Protein AF-A0A350BS38-F1 (afdb_monomer_lite)

Secondary structure (DSSP, 8-state):
--HHHHHHHHHHHHHHHHHHHHHTT---------SS--HHHHT-PPPPPPP--GGG------------TTSGGGGGGG-TTS-HHHHHHHHHHTTSS-EESSTT--SEE-HHHHHHHH-------EE-TT-TT-TT-EE-

Structure (mmCIF, N/CA/C/O backbone):
data_AF-A0A350BS38-F1
#
_entry.id   AF-A0A350BS38-F1
#
loop_
_atom_site.group_PDB
_atom_site.id
_atom_site.type_symbol
_atom_site.label_atom_id
_atom_site.label_alt_id
_atom_site.label_comp_id
_atom_site.label_asym_id
_atom_site.label_entity_id
_atom_site.label_seq_id
_atom_site.pdbx_PDB_ins_code
_atom_site.Cartn_x
_atom_site.Cartn_y
_atom_site.Cartn_z
_atom_site.occupancy
_atom_site.B_iso_or_equiv
_atom_site.auth_seq_id
_atom_site.auth_comp_id
_atom_site.auth_asym_id
_atom_site.auth_atom_id
_atom_site.pdbx_PDB_model_num
ATOM 1 N N . MET A 1 1 ? -20.880 -75.310 -22.963 1.00 55.31 1 MET A N 1
ATOM 2 C CA . MET A 1 1 ? -22.076 -75.050 -22.120 1.00 55.31 1 MET A CA 1
ATOM 3 C C . MET A 1 1 ? -21.833 -74.138 -20.891 1.00 55.31 1 MET A C 1
ATOM 5 O O . MET A 1 1 ? -22.810 -73.692 -20.305 1.00 55.31 1 MET A O 1
ATOM 9 N N . LYS A 1 2 ? -20.580 -73.810 -20.500 1.00 54.84 2 LYS A N 1
ATOM 10 C CA . LYS A 1 2 ? -20.254 -72.956 -19.323 1.00 54.84 2 LYS A CA 1
ATOM 11 C C . LYS A 1 2 ? -20.618 -71.461 -19.477 1.00 54.84 2 LYS A C 1
ATOM 13 O O . LYS A 1 2 ? -21.205 -70.889 -18.571 1.00 54.84 2 LYS A O 1
ATOM 18 N N . ARG A 1 3 ? -20.405 -70.881 -20.667 1.00 59.19 3 ARG A N 1
ATOM 19 C CA . ARG A 1 3 ? -20.585 -69.441 -20.977 1.00 59.19 3 ARG A CA 1
ATOM 20 C C . ARG A 1 3 ? -21.961 -68.863 -20.603 1.00 59.19 3 ARG A C 1
ATOM 22 O O . ARG A 1 3 ? -22.044 -67.792 -20.017 1.00 59.19 3 ARG A O 1
ATOM 29 N N . ASN A 1 4 ? -23.042 -69.599 -20.874 1.00 60.47 4 ASN A N 1
ATOM 30 C CA . ASN A 1 4 ? -24.404 -69.141 -20.567 1.00 60.47 4 ASN A CA 1
ATOM 31 C C . ASN A 1 4 ? -24.745 -69.251 -19.077 1.00 60.47 4 ASN A C 1
ATOM 33 O O . ASN A 1 4 ? -25.649 -68.566 -18.612 1.00 60.47 4 ASN A O 1
ATOM 37 N N . ARG A 1 5 ? -24.056 -70.116 -18.324 1.00 63.75 5 ARG A N 1
ATOM 38 C CA . ARG A 1 5 ? -24.259 -70.245 -16.877 1.00 63.75 5 ARG A CA 1
ATOM 39 C C . ARG A 1 5 ? -23.620 -69.066 -16.146 1.00 63.75 5 ARG A C 1
ATOM 41 O O . ARG A 1 5 ? -24.226 -68.544 -15.219 1.00 63.75 5 ARG A O 1
ATOM 48 N N . ASP A 1 6 ? -22.456 -68.620 -16.609 1.00 66.56 6 ASP A N 1
ATOM 49 C CA . ASP A 1 6 ? -21.736 -67.489 -16.021 1.00 66.56 6 ASP A CA 1
ATOM 50 C C . ASP A 1 6 ? -22.423 -66.151 -16.348 1.00 66.56 6 ASP A C 1
ATOM 52 O O . ASP A 1 6 ? -22.643 -65.351 -15.446 1.00 66.56 6 ASP A O 1
ATOM 56 N N . MET A 1 7 ? -22.916 -65.968 -17.582 1.00 69.25 7 MET A N 1
ATOM 57 C CA . MET A 1 7 ? -23.679 -64.772 -17.984 1.00 69.25 7 MET A CA 1
ATOM 58 C C . MET A 1 7 ? -25.038 -64.644 -17.269 1.00 69.25 7 MET A C 1
ATOM 60 O O . MET A 1 7 ? -25.510 -63.545 -16.999 1.00 69.25 7 MET A O 1
ATOM 64 N N . LYS A 1 8 ? -25.678 -65.768 -16.918 1.00 65.44 8 LYS A N 1
ATOM 65 C CA . LYS A 1 8 ? -26.911 -65.762 -16.112 1.00 65.44 8 LYS A CA 1
ATOM 66 C C . LYS A 1 8 ? -26.632 -65.421 -14.647 1.00 65.44 8 LYS A C 1
ATOM 68 O O . LYS A 1 8 ? -27.424 -64.718 -14.035 1.00 65.44 8 LYS A O 1
ATOM 73 N N . LYS A 1 9 ? -25.502 -65.874 -14.092 1.00 70.69 9 LYS A N 1
ATOM 74 C CA . LYS A 1 9 ? -25.076 -65.528 -12.726 1.00 70.69 9 LYS A CA 1
ATOM 75 C C . LYS A 1 9 ? -24.722 -64.050 -12.605 1.00 70.69 9 LYS A C 1
ATOM 77 O O . LYS A 1 9 ? -25.161 -63.417 -11.652 1.00 70.69 9 LYS A O 1
ATOM 82 N N . THR A 1 10 ? -23.997 -63.489 -13.575 1.00 79.44 10 THR A N 1
ATOM 83 C CA . THR A 1 10 ? -23.702 -62.048 -13.593 1.00 79.44 10 THR A CA 1
ATOM 84 C C . THR A 1 10 ? -24.973 -61.217 -13.744 1.00 79.44 10 THR A C 1
ATOM 86 O O . THR A 1 10 ? -25.103 -60.204 -13.068 1.00 79.44 10 THR A O 1
ATOM 89 N N . LEU A 1 11 ? -25.946 -61.674 -14.538 1.00 79.25 11 LEU A N 1
ATOM 90 C CA . LEU A 1 11 ? -27.238 -61.000 -14.693 1.00 79.25 11 LEU A CA 1
ATOM 91 C C . LEU A 1 11 ? -28.086 -61.037 -13.409 1.00 79.25 11 LEU A C 1
ATOM 93 O O . LEU A 1 11 ? -28.700 -60.033 -13.059 1.00 79.25 11 LEU A O 1
ATOM 97 N N . VAL A 1 12 ? -28.072 -62.151 -12.668 1.00 82.38 12 VAL A N 1
ATOM 98 C CA . VAL A 1 12 ? -28.730 -62.244 -11.351 1.00 82.38 12 VAL A CA 1
ATOM 99 C C . VAL A 1 12 ? -28.043 -61.336 -10.330 1.00 82.38 12 VAL A C 1
ATOM 101 O O . VAL A 1 12 ? -28.732 -60.616 -9.616 1.00 82.38 12 VAL A O 1
ATOM 104 N N . ILE A 1 13 ? -26.706 -61.296 -10.306 1.00 83.25 13 ILE A N 1
ATOM 105 C CA . ILE A 1 13 ? -25.946 -60.395 -9.425 1.00 83.25 13 ILE A CA 1
ATOM 106 C C . ILE A 1 13 ? -26.278 -58.931 -9.747 1.00 83.25 13 ILE A C 1
ATOM 108 O O . ILE A 1 13 ? -26.565 -58.154 -8.838 1.00 83.25 13 ILE A O 1
ATOM 112 N N . PHE A 1 14 ? -26.332 -58.567 -11.030 1.00 80.94 14 PHE A N 1
ATOM 113 C CA . PHE A 1 14 ? -26.683 -57.214 -11.462 1.00 80.94 14 PHE A CA 1
ATOM 114 C C . PHE A 1 14 ? -28.120 -56.837 -11.071 1.00 80.94 14 PHE A C 1
ATOM 116 O O . PHE A 1 14 ? -28.349 -55.744 -10.559 1.00 80.94 14 PHE A O 1
ATOM 123 N N . MET A 1 15 ? -29.076 -57.763 -11.213 1.00 80.31 15 MET A N 1
ATOM 124 C CA . MET A 1 15 ? -30.457 -57.562 -10.758 1.00 80.31 15 MET A CA 1
ATOM 125 C C . MET A 1 15 ? -30.564 -57.409 -9.235 1.00 80.31 15 MET A C 1
ATOM 127 O O . MET A 1 15 ? -31.287 -56.537 -8.761 1.00 80.31 15 MET A O 1
ATOM 131 N N . THR A 1 16 ? -29.814 -58.189 -8.451 1.00 78.94 16 THR A N 1
ATOM 132 C CA . THR A 1 16 ? -29.802 -58.036 -6.985 1.00 78.94 16 THR A CA 1
ATOM 133 C C . THR A 1 16 ? -29.183 -56.711 -6.536 1.00 78.94 16 THR A C 1
ATOM 135 O O . THR A 1 16 ? -29.657 -56.106 -5.576 1.00 78.94 16 THR A O 1
ATOM 138 N N . LEU A 1 17 ? -28.175 -56.219 -7.260 1.00 80.19 17 LEU A N 1
ATOM 139 C CA . LEU A 1 17 ? -27.511 -54.947 -6.971 1.00 80.19 17 LEU A CA 1
ATOM 140 C C . LEU A 1 17 ? -28.411 -53.751 -7.325 1.00 80.19 17 LEU A C 1
ATOM 142 O O . LEU A 1 17 ? -28.427 -52.756 -6.603 1.00 80.19 17 LEU A O 1
ATOM 146 N N . LEU A 1 18 ? -29.230 -53.889 -8.375 1.00 77.12 18 LEU A N 1
ATOM 147 C CA . LEU A 1 18 ? -30.247 -52.906 -8.752 1.00 77.12 18 LEU A CA 1
ATOM 148 C C . LEU A 1 18 ? -31.360 -52.799 -7.693 1.00 77.12 18 LEU A C 1
ATOM 150 O O . LEU A 1 18 ? -31.766 -51.697 -7.329 1.00 77.12 18 LEU A O 1
ATOM 154 N N . ILE A 1 19 ? -31.809 -53.933 -7.144 1.00 74.06 19 ILE A N 1
ATOM 155 C CA . ILE A 1 19 ? -32.821 -53.967 -6.074 1.00 74.06 19 ILE A CA 1
ATOM 156 C C . ILE A 1 19 ? -32.257 -53.359 -4.776 1.00 74.06 19 ILE A C 1
ATOM 158 O O . ILE A 1 19 ? -32.923 -52.539 -4.142 1.00 74.06 19 ILE A O 1
ATOM 162 N N . ALA A 1 20 ? -31.005 -53.665 -4.421 1.00 71.88 20 ALA A N 1
ATOM 163 C CA . ALA A 1 20 ? -30.336 -53.077 -3.257 1.00 71.88 20 ALA A CA 1
ATOM 164 C C . ALA A 1 20 ? -30.152 -51.548 -3.375 1.00 71.88 20 ALA A C 1
ATOM 166 O O . ALA A 1 20 ? -30.311 -50.834 -2.384 1.00 71.88 20 ALA A O 1
ATOM 167 N N . ALA A 1 21 ? -29.896 -51.027 -4.581 1.00 67.19 21 ALA A N 1
ATOM 168 C CA . ALA A 1 21 ? -29.786 -49.585 -4.821 1.00 67.19 21 ALA A CA 1
ATOM 169 C C . ALA A 1 21 ? -31.120 -48.839 -4.618 1.00 67.19 21 ALA A C 1
ATOM 171 O O . ALA A 1 21 ? -31.122 -47.705 -4.141 1.00 67.19 21 ALA A O 1
ATOM 172 N N . THR A 1 22 ? -32.263 -49.472 -4.914 1.00 62.38 22 THR A N 1
ATOM 173 C CA . THR A 1 22 ? -33.588 -48.867 -4.659 1.00 62.38 22 THR A CA 1
ATOM 174 C C . THR A 1 22 ? -33.992 -48.876 -3.181 1.00 62.38 22 THR A C 1
ATOM 176 O O . THR A 1 22 ? -34.715 -47.982 -2.746 1.00 62.38 22 THR A O 1
ATOM 179 N N . ALA A 1 23 ? -33.478 -49.819 -2.383 1.00 61.97 23 ALA A N 1
ATOM 180 C CA . ALA A 1 23 ? -33.726 -49.881 -0.941 1.00 61.97 23 ALA A CA 1
ATOM 181 C C . ALA A 1 23 ? -32.931 -48.832 -0.134 1.00 61.97 23 ALA A C 1
ATOM 183 O O . ALA A 1 23 ? -33.350 -48.456 0.960 1.00 61.97 23 ALA A O 1
ATOM 184 N N . ALA A 1 24 ? -31.822 -48.308 -0.674 1.00 59.09 24 ALA A N 1
ATOM 185 C CA . ALA A 1 24 ? -30.990 -47.307 0.003 1.00 59.09 24 ALA A CA 1
ATOM 186 C C . ALA A 1 24 ? -31.702 -45.956 0.233 1.00 59.09 24 ALA A C 1
ATOM 188 O O . ALA A 1 24 ? -31.318 -45.206 1.125 1.00 59.09 24 ALA A O 1
ATOM 189 N N . ASN A 1 25 ? -32.772 -45.663 -0.516 1.00 58.31 25 ASN A N 1
ATOM 190 C CA . ASN A 1 25 ? -33.565 -44.438 -0.351 1.00 58.31 25 ASN A CA 1
ATOM 191 C C . ASN A 1 25 ? -34.776 -44.598 0.595 1.00 58.31 25 ASN A C 1
ATOM 193 O O . ASN A 1 25 ? -35.588 -43.681 0.696 1.00 58.31 25 ASN A O 1
ATOM 197 N N . ALA A 1 26 ? -34.926 -45.736 1.289 1.00 58.47 26 ALA A N 1
ATOM 198 C CA . ALA A 1 26 ? -36.108 -46.030 2.111 1.00 58.47 2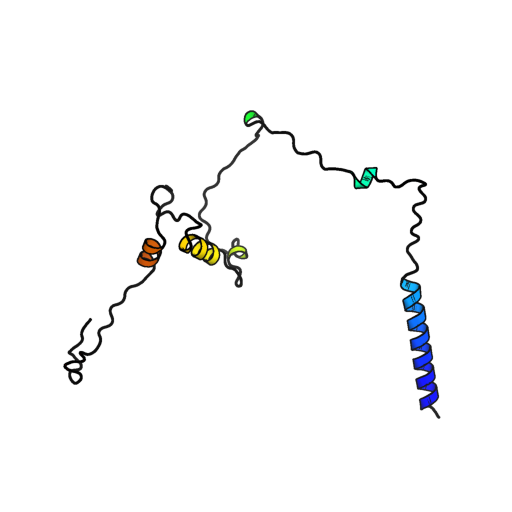6 ALA A CA 1
ATOM 199 C C . ALA A 1 26 ? -35.961 -45.706 3.614 1.00 58.47 26 ALA A C 1
ATOM 201 O O . ALA A 1 26 ? -36.924 -45.858 4.363 1.00 58.47 26 ALA A O 1
ATOM 202 N N . GLN A 1 27 ? -34.796 -45.247 4.083 1.00 58.34 27 GLN A N 1
ATOM 203 C CA . GLN A 1 27 ? -34.562 -44.956 5.506 1.00 58.34 27 GLN A CA 1
ATOM 204 C C . GLN A 1 27 ? -34.405 -43.461 5.795 1.00 58.34 27 GLN A C 1
ATOM 206 O O . GLN A 1 27 ? -33.368 -43.011 6.264 1.00 58.34 27 GLN A O 1
ATOM 211 N N . VAL A 1 28 ? -35.472 -42.692 5.581 1.00 52.06 28 VAL A N 1
ATOM 212 C CA . VAL A 1 28 ? -35.768 -41.537 6.440 1.00 52.06 28 VAL A CA 1
ATOM 213 C C . VAL A 1 28 ? -37.268 -41.568 6.705 1.00 52.06 28 VAL A C 1
ATOM 215 O O . VAL A 1 28 ? -38.063 -41.126 5.875 1.00 52.06 28 VAL A O 1
ATOM 218 N N . SER A 1 29 ? -37.679 -42.112 7.854 1.00 54.97 29 SER A N 1
ATOM 219 C CA . SER A 1 29 ? -39.034 -41.882 8.351 1.00 54.97 29 SER A CA 1
ATOM 220 C C . SER A 1 29 ? -39.157 -40.385 8.618 1.00 54.97 29 SER A C 1
ATOM 222 O O . SER A 1 29 ? -38.676 -39.874 9.626 1.00 54.97 29 SER A O 1
ATOM 224 N N . LYS A 1 30 ? -39.780 -39.663 7.691 1.00 53.47 30 LYS A N 1
ATOM 225 C CA . LYS A 1 30 ? -40.030 -38.217 7.763 1.00 53.47 30 LYS A CA 1
ATOM 226 C C . LYS A 1 30 ? -41.128 -37.871 8.784 1.00 53.47 30 LYS A C 1
ATOM 228 O O . LYS A 1 30 ? -41.863 -36.908 8.601 1.00 53.47 30 LYS A O 1
ATOM 233 N N . PHE A 1 31 ? -41.297 -38.715 9.796 1.00 54.41 31 PHE A N 1
ATOM 234 C CA . PHE A 1 31 ? -42.357 -38.641 10.783 1.00 54.41 31 PHE A CA 1
ATOM 235 C C . PHE A 1 31 ? -41.800 -37.969 12.036 1.00 54.41 31 PHE A C 1
ATOM 237 O O . PHE A 1 31 ? -41.499 -38.614 13.035 1.00 54.41 31 PHE A O 1
ATOM 244 N N . GLU A 1 32 ? -41.608 -36.656 11.946 1.00 57.28 32 GLU A N 1
ATOM 245 C CA . GLU A 1 32 ? -41.730 -35.835 13.143 1.00 57.28 32 GLU A CA 1
ATOM 246 C C . GLU A 1 32 ? -43.233 -35.704 13.419 1.00 57.28 32 GLU A C 1
ATOM 248 O O . GLU A 1 32 ? -43.949 -35.025 12.682 1.00 57.28 32 GLU A O 1
ATOM 253 N N . ASP A 1 33 ? -43.717 -36.442 14.419 1.00 55.69 33 ASP A N 1
ATOM 254 C CA . ASP A 1 33 ? -45.120 -36.497 14.848 1.00 55.69 33 ASP A CA 1
ATOM 255 C C . ASP A 1 33 ? -45.505 -35.233 15.621 1.00 55.69 33 ASP A C 1
ATOM 257 O O . ASP A 1 33 ? -45.704 -35.236 16.836 1.00 55.69 33 ASP A O 1
ATOM 261 N N . PHE A 1 34 ? -45.539 -34.104 14.927 1.00 58.00 34 PHE A N 1
ATOM 262 C CA . PHE A 1 34 ? -46.087 -32.880 15.483 1.00 58.00 34 PHE A CA 1
ATOM 263 C C . PHE A 1 34 ? -47.238 -32.422 14.601 1.00 58.00 34 PHE A C 1
ATOM 265 O O . PHE A 1 34 ? -47.080 -32.192 13.403 1.00 58.00 34 PHE A O 1
ATOM 272 N N . THR A 1 35 ? -48.410 -32.235 15.210 1.00 68.00 35 THR A N 1
ATOM 273 C CA . THR A 1 35 ? -49.640 -31.754 14.555 1.00 68.00 35 THR A CA 1
ATOM 274 C C . THR A 1 35 ? -49.513 -30.320 14.016 1.00 68.00 35 THR A C 1
ATOM 276 O O . THR A 1 35 ? -50.454 -29.780 13.440 1.00 68.00 35 THR A O 1
ATOM 279 N N . TYR A 1 36 ? -48.360 -29.681 14.224 1.00 66.31 36 TYR A N 1
ATOM 280 C CA . TYR A 1 36 ? -48.041 -28.321 13.823 1.00 66.31 36 TYR A CA 1
ATOM 281 C C . TYR A 1 36 ? -46.532 -28.170 13.538 1.00 66.31 36 TYR A C 1
ATOM 283 O O . TYR A 1 36 ? -45.696 -28.774 14.221 1.00 66.31 36 TYR A O 1
ATOM 291 N N . PRO A 1 37 ? -46.147 -27.337 12.554 1.00 67.69 37 PRO A N 1
ATOM 292 C CA . PRO A 1 37 ? -44.744 -27.073 12.261 1.00 67.69 37 PRO A CA 1
ATOM 293 C C . PRO A 1 37 ? -44.091 -26.283 13.405 1.00 67.69 37 PRO A C 1
ATOM 295 O O . PRO A 1 37 ? -44.602 -25.249 13.831 1.00 67.69 37 PRO A O 1
ATOM 298 N N . HIS A 1 38 ? -42.920 -26.724 13.876 1.00 62.75 38 HIS A N 1
ATOM 299 C CA . HIS A 1 38 ? -42.105 -25.987 14.852 1.00 62.75 38 HIS A CA 1
ATOM 300 C C . HIS A 1 38 ? -41.365 -24.821 14.166 1.00 62.75 38 HIS A C 1
ATOM 302 O O . HIS A 1 38 ? -40.137 -24.803 14.053 1.00 62.75 38 HIS A O 1
ATOM 308 N N . THR A 1 39 ? -42.111 -23.832 13.666 1.00 63.91 39 THR A N 1
ATOM 309 C CA . THR A 1 39 ? -41.544 -22.661 12.972 1.00 63.91 39 THR A CA 1
ATOM 310 C C . THR A 1 39 ? -40.708 -21.777 13.901 1.00 63.91 39 THR A C 1
ATOM 312 O O . THR A 1 39 ? -39.720 -21.194 13.462 1.00 63.91 39 THR A O 1
ATOM 315 N N . ALA A 1 40 ? -40.996 -21.786 15.207 1.00 63.84 40 ALA A N 1
ATOM 316 C CA . ALA A 1 40 ? -40.303 -20.988 16.223 1.00 63.84 40 ALA A CA 1
ATOM 317 C C . ALA A 1 40 ? -38.781 -21.236 16.308 1.00 63.84 40 ALA A C 1
ATOM 319 O O . ALA A 1 40 ? -38.021 -20.342 16.680 1.00 63.84 40 ALA A O 1
ATOM 320 N N . VAL A 1 41 ? -38.305 -22.442 15.968 1.00 64.12 41 VAL A N 1
ATOM 321 C CA . VAL A 1 41 ? -36.860 -22.742 15.938 1.00 64.12 41 VAL A CA 1
ATOM 322 C C . VAL A 1 41 ? -36.211 -22.180 14.670 1.00 64.12 41 VAL A C 1
ATOM 324 O O . VAL A 1 41 ? -35.087 -21.682 14.721 1.00 64.12 41 VAL A O 1
ATOM 327 N N . LYS A 1 42 ? -36.935 -22.212 13.546 1.00 64.12 42 LYS A N 1
ATOM 328 C CA . LYS A 1 42 ? -36.478 -21.738 12.230 1.00 64.12 42 LYS A CA 1
ATOM 329 C C . LYS A 1 42 ? -36.522 -20.209 12.108 1.00 64.12 42 LYS A C 1
ATOM 331 O O . LYS A 1 42 ? -35.761 -19.629 11.344 1.00 64.12 42 LYS A O 1
ATOM 336 N N . GLU A 1 43 ? -37.374 -19.566 12.900 1.00 68.56 43 GLU A N 1
ATOM 337 C CA . GLU A 1 43 ? -37.598 -18.117 12.949 1.00 68.56 43 GLU A CA 1
ATOM 338 C C . GLU A 1 43 ? -36.717 -17.379 13.966 1.00 68.56 43 GLU A C 1
ATOM 340 O O . GLU A 1 43 ? -36.923 -16.186 14.201 1.00 68.56 43 GLU A O 1
ATOM 345 N N . ARG A 1 44 ? -35.720 -18.039 14.579 1.00 71.38 44 ARG A N 1
ATOM 346 C CA . ARG A 1 44 ? -34.771 -17.365 15.479 1.00 71.38 44 ARG A CA 1
ATOM 347 C C . ARG A 1 44 ? -33.952 -16.330 14.706 1.00 71.38 44 ARG A C 1
ATOM 349 O O . ARG A 1 44 ? -32.865 -16.605 14.205 1.00 71.38 44 ARG A O 1
ATOM 356 N N . LYS A 1 45 ? -34.483 -15.115 14.617 1.00 74.88 45 LYS A N 1
ATOM 357 C CA . LYS A 1 45 ? -33.794 -13.958 14.062 1.00 74.88 45 LYS A CA 1
ATOM 358 C C . LYS A 1 45 ? -32.724 -13.531 15.057 1.00 74.88 45 LYS A C 1
ATOM 360 O O . LYS A 1 45 ? -33.015 -13.334 16.236 1.00 74.88 45 LYS A O 1
ATOM 365 N N . ALA A 1 46 ? -31.488 -13.386 14.587 1.00 83.19 46 ALA A N 1
ATOM 366 C CA . ALA A 1 46 ? -30.441 -12.788 15.399 1.00 83.19 46 ALA A CA 1
ATOM 367 C C . ALA A 1 46 ? -30.906 -11.393 15.837 1.00 83.19 46 ALA A C 1
ATOM 369 O O . ALA A 1 46 ? -31.257 -10.556 14.999 1.00 83.19 46 ALA A O 1
ATOM 370 N N . VAL A 1 47 ? -30.953 -11.160 17.150 1.00 85.50 47 VAL A N 1
ATOM 371 C CA . VAL A 1 47 ? -31.235 -9.828 17.685 1.00 85.50 47 VAL A CA 1
ATOM 372 C C . VAL A 1 47 ? -30.104 -8.916 17.208 1.00 85.50 47 VAL A C 1
ATOM 374 O O . VAL A 1 47 ? -28.937 -9.253 17.432 1.00 85.50 47 VAL A O 1
ATOM 377 N N . PRO A 1 48 ? -30.405 -7.800 16.521 1.00 86.56 48 PRO A N 1
ATOM 378 C CA . PRO A 1 48 ? -29.364 -6.891 16.075 1.00 86.56 48 PRO A CA 1
ATOM 379 C C . PRO A 1 48 ? -28.608 -6.354 17.289 1.00 86.56 48 PRO A C 1
ATOM 381 O O . PRO A 1 48 ? -29.192 -6.116 18.350 1.00 86.56 48 PRO A O 1
ATOM 384 N N . TYR A 1 49 ? -27.300 -6.156 17.136 1.00 86.88 49 TYR A N 1
ATOM 385 C CA . TYR A 1 49 ? -26.501 -5.555 18.193 1.00 86.88 49 TYR A CA 1
ATOM 386 C C . TYR A 1 49 ? -27.082 -4.195 18.584 1.00 86.88 49 TYR A C 1
ATOM 388 O O . TYR A 1 49 ? -27.452 -3.382 17.734 1.00 86.88 49 TYR A O 1
ATOM 396 N N . ARG A 1 50 ? -27.161 -3.944 19.893 1.00 88.19 50 ARG A N 1
ATOM 397 C CA . ARG A 1 50 ? -27.557 -2.635 20.410 1.00 88.19 50 ARG A CA 1
ATOM 398 C C . ARG A 1 50 ? -26.548 -1.590 19.939 1.00 88.19 50 ARG A C 1
ATOM 400 O O . ARG A 1 50 ? -25.347 -1.845 19.963 1.00 88.19 50 ARG A O 1
ATOM 407 N N . TYR A 1 51 ? -27.035 -0.398 19.604 1.00 89.75 51 TYR A N 1
ATOM 408 C CA . TYR A 1 51 ? -26.181 0.764 19.379 1.00 89.75 51 TYR A CA 1
ATOM 409 C C . TYR A 1 51 ? -25.219 0.970 20.561 1.00 89.75 51 TYR A C 1
ATOM 411 O O . TYR A 1 51 ? -25.640 1.139 21.712 1.00 89.75 51 TYR A O 1
ATOM 419 N N . ILE A 1 52 ? -23.921 0.941 20.270 1.00 87.12 52 ILE A N 1
ATOM 420 C CA . ILE A 1 52 ? -22.861 1.215 21.235 1.00 87.12 52 ILE A CA 1
ATOM 421 C C . ILE A 1 52 ? -22.509 2.695 21.094 1.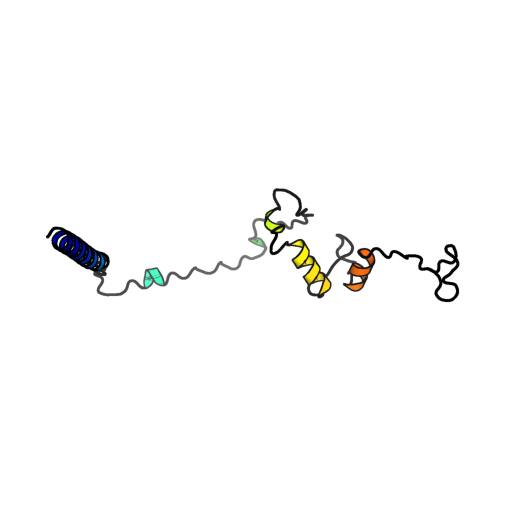00 87.12 52 ILE A C 1
ATOM 423 O O . ILE A 1 52 ? -21.982 3.110 20.069 1.00 87.12 52 ILE A O 1
ATOM 427 N N . ARG A 1 53 ? -22.794 3.494 22.129 1.00 92.19 53 ARG A N 1
ATOM 428 C CA . ARG A 1 53 ? -22.270 4.867 22.233 1.00 92.19 53 ARG A CA 1
ATOM 429 C C . ARG A 1 53 ? -20.750 4.829 22.407 1.00 92.19 53 ARG A C 1
ATOM 431 O O . ARG A 1 53 ? -20.242 3.903 23.038 1.00 92.19 53 ARG A O 1
ATOM 438 N N . GLU A 1 54 ? -20.049 5.870 21.973 1.00 88.81 54 GLU A N 1
ATOM 439 C CA . GLU A 1 54 ? -18.582 5.969 22.075 1.00 88.81 54 GLU A CA 1
ATOM 440 C C . GLU A 1 54 ? -18.058 5.694 23.496 1.00 88.81 54 GLU A C 1
ATOM 442 O O . GLU A 1 54 ? -17.126 4.922 23.685 1.00 88.81 54 GLU A O 1
ATOM 447 N N . ALA A 1 55 ? -18.742 6.204 24.521 1.00 89.50 55 ALA A N 1
ATOM 448 C CA . ALA A 1 55 ? -18.382 5.993 25.926 1.00 89.50 55 ALA A CA 1
ATOM 449 C C . ALA A 1 55 ? -18.562 4.549 26.451 1.00 89.50 55 ALA A C 1
ATOM 451 O O . ALA A 1 55 ? -18.165 4.255 27.575 1.00 89.50 55 ALA A O 1
ATOM 452 N N .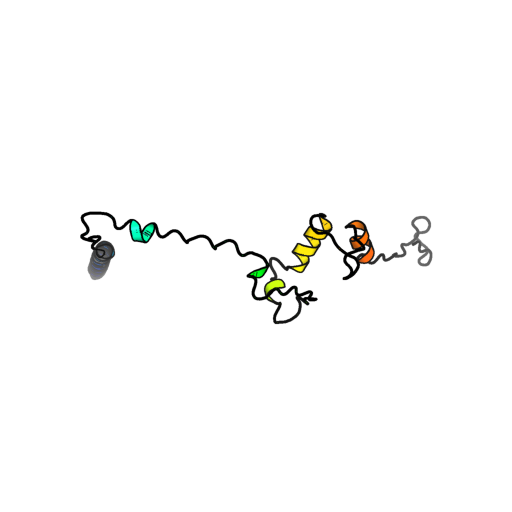 ASN A 1 56 ? -19.183 3.648 25.682 1.00 92.06 56 ASN A N 1
ATOM 453 C CA . ASN A 1 56 ? -19.277 2.219 26.004 1.00 92.06 56 ASN A CA 1
ATOM 454 C C . ASN A 1 56 ? -18.218 1.380 25.259 1.00 92.06 56 ASN A C 1
ATOM 456 O O . ASN A 1 56 ? -18.184 0.157 25.427 1.00 92.06 56 ASN A O 1
ATOM 460 N N . VAL A 1 57 ? -17.367 2.000 24.433 1.00 88.94 57 VAL A N 1
ATOM 461 C CA . VAL A 1 57 ? -16.272 1.316 23.736 1.00 88.94 57 VAL A CA 1
ATOM 462 C C . VAL A 1 57 ? -15.152 1.035 24.737 1.00 88.94 57 VAL A C 1
ATOM 464 O O . VAL A 1 57 ? -14.524 1.950 25.256 1.00 88.94 57 VAL A O 1
ATOM 467 N N . LYS A 1 58 ? -14.896 -0.247 25.023 1.00 92.56 58 LYS A N 1
ATOM 468 C CA . LYS A 1 58 ? -13.876 -0.654 26.008 1.00 92.56 58 LYS A CA 1
ATOM 469 C C . LYS A 1 58 ? -12.446 -0.350 25.557 1.00 92.56 58 LYS A C 1
ATOM 471 O O . LYS A 1 58 ? -11.605 -0.038 26.389 1.00 92.56 58 LYS A O 1
ATOM 476 N N . TRP A 1 59 ? -12.161 -0.488 24.263 1.00 92.06 59 TRP A N 1
ATOM 477 C CA . TRP A 1 59 ? -10.871 -0.148 23.666 1.00 92.06 59 TRP A CA 1
ATOM 478 C C . TRP A 1 59 ? -11.038 0.101 22.165 1.00 92.06 59 TRP A C 1
ATOM 480 O O . TRP A 1 59 ? -11.887 -0.509 21.517 1.00 92.06 59 TRP A O 1
ATOM 490 N N . SER A 1 60 ? -10.212 0.990 21.621 1.00 90.06 60 SER A N 1
ATOM 491 C CA . SER A 1 60 ? -10.063 1.214 20.184 1.00 90.06 60 SER A CA 1
ATOM 492 C C . SER A 1 60 ? -8.575 1.281 19.868 1.00 90.06 60 SER A C 1
ATOM 494 O O . SER A 1 60 ? -7.808 1.892 20.613 1.00 90.06 60 SER A O 1
ATOM 496 N N . LYS A 1 61 ? -8.151 0.620 18.791 1.00 92.19 61 LYS A N 1
ATOM 497 C CA . LYS A 1 61 ? -6.759 0.624 18.338 1.00 92.19 61 LYS A CA 1
ATOM 498 C C . LYS A 1 61 ? -6.726 0.876 16.841 1.00 92.19 61 LYS A C 1
ATOM 500 O O . LYS A 1 61 ? -7.316 0.120 16.074 1.00 92.19 61 LYS A O 1
ATOM 505 N N . ARG A 1 62 ? -5.983 1.902 16.434 1.00 92.12 62 ARG A N 1
ATOM 506 C CA . ARG A 1 62 ? -5.576 2.115 15.043 1.00 92.12 62 ARG A CA 1
ATOM 507 C C . ARG A 1 62 ? -4.125 1.668 14.900 1.00 92.12 62 ARG A C 1
ATOM 509 O O . ARG A 1 62 ? -3.297 2.016 15.736 1.00 92.12 62 ARG A O 1
ATOM 516 N N . ILE A 1 63 ? -3.832 0.860 13.884 1.00 88.44 63 ILE A N 1
ATOM 517 C CA . ILE A 1 63 ? -2.482 0.353 13.615 1.00 88.44 63 ILE A CA 1
ATOM 518 C C . ILE A 1 63 ? -2.081 0.812 12.221 1.00 88.44 63 ILE A C 1
ATOM 520 O O . ILE A 1 63 ? -2.733 0.446 11.250 1.00 88.44 63 ILE A O 1
ATOM 524 N N . HIS A 1 64 ? -0.994 1.573 12.148 1.00 87.06 64 HIS A N 1
ATOM 525 C CA . HIS A 1 64 ? -0.277 1.849 10.909 1.00 87.06 64 HIS A CA 1
ATOM 526 C C . HIS A 1 64 ? 0.892 0.867 10.843 1.00 87.06 64 HIS A C 1
ATOM 528 O O . HIS A 1 64 ? 1.628 0.710 11.821 1.00 87.06 64 HIS A O 1
ATOM 534 N N . ARG A 1 65 ? 1.013 0.123 9.744 1.00 84.00 65 ARG A N 1
ATOM 535 C CA . ARG A 1 65 ? 2.054 -0.895 9.580 1.00 84.00 65 ARG A CA 1
ATOM 536 C C . ARG A 1 65 ? 2.480 -0.966 8.124 1.00 84.00 65 ARG A C 1
ATOM 538 O O . ARG A 1 65 ? 1.634 -1.055 7.242 1.00 84.00 65 ARG A O 1
ATOM 545 N N . VAL A 1 66 ? 3.789 -1.027 7.911 1.00 87.69 66 VAL A N 1
ATOM 546 C CA . VAL A 1 66 ? 4.380 -1.422 6.632 1.00 87.69 66 VAL A CA 1
ATOM 547 C C . VAL A 1 66 ? 4.352 -2.947 6.546 1.00 87.69 66 VAL A C 1
ATOM 549 O O . VAL A 1 66 ? 4.847 -3.627 7.444 1.00 87.69 66 VAL A O 1
ATOM 552 N N . ILE A 1 67 ? 3.718 -3.484 5.504 1.00 88.25 67 ILE A N 1
ATOM 553 C CA . ILE A 1 67 ? 3.568 -4.928 5.293 1.00 88.25 67 ILE A CA 1
ATOM 554 C C . ILE A 1 67 ? 4.444 -5.334 4.109 1.00 88.25 67 ILE A C 1
ATOM 556 O O . ILE A 1 67 ? 4.176 -4.920 2.983 1.00 88.25 67 ILE A O 1
ATOM 560 N N . ASP A 1 68 ? 5.458 -6.170 4.348 1.00 90.88 68 ASP A N 1
ATOM 561 C CA . ASP A 1 68 ? 6.236 -6.781 3.268 1.00 90.88 68 ASP A CA 1
ATOM 562 C C . ASP A 1 68 ? 5.599 -8.114 2.846 1.00 90.88 68 ASP A C 1
ATOM 564 O O . ASP A 1 68 ? 5.584 -9.102 3.584 1.00 90.88 68 ASP A O 1
ATOM 568 N N . VAL A 1 69 ? 5.062 -8.149 1.627 1.00 90.06 69 VAL A N 1
ATOM 569 C CA . VAL A 1 69 ? 4.354 -9.309 1.060 1.00 90.06 69 VAL A CA 1
ATOM 570 C C . VAL A 1 69 ? 5.304 -10.485 0.764 1.00 90.06 69 VAL A C 1
ATOM 572 O O . VAL A 1 69 ? 4.850 -11.614 0.563 1.00 90.06 69 VAL A O 1
ATOM 575 N N . ARG A 1 70 ? 6.625 -10.260 0.777 1.00 88.06 70 ARG A N 1
ATOM 576 C CA . ARG A 1 70 ? 7.648 -11.301 0.563 1.00 88.06 70 ARG A CA 1
ATOM 577 C C . ARG A 1 70 ? 7.886 -12.165 1.804 1.00 88.06 70 ARG A C 1
ATOM 579 O O . ARG A 1 70 ? 8.448 -13.256 1.698 1.00 88.06 70 ARG A O 1
ATOM 586 N N . GLU A 1 71 ? 7.454 -11.712 2.978 1.00 92.19 71 GLU A N 1
ATOM 587 C CA . GLU A 1 71 ? 7.605 -12.463 4.221 1.00 92.19 71 GLU A CA 1
ATOM 588 C C . GLU A 1 71 ? 6.731 -13.723 4.252 1.00 92.19 71 GLU A C 1
ATOM 590 O O . GLU A 1 71 ? 5.595 -13.750 3.773 1.00 92.19 71 GLU A O 1
ATOM 595 N N . LYS A 1 72 ? 7.225 -14.776 4.919 1.00 92.88 72 LYS A N 1
ATOM 596 C CA . LYS A 1 72 ? 6.514 -16.061 5.038 1.00 92.88 72 LYS A CA 1
ATOM 597 C C . LYS A 1 72 ? 5.111 -15.912 5.640 1.00 92.88 72 LYS A C 1
ATOM 599 O O . LYS A 1 72 ? 4.202 -16.622 5.218 1.00 92.88 72 LYS A O 1
ATOM 604 N N . GLN A 1 73 ? 4.937 -15.009 6.608 1.00 92.38 73 GLN A N 1
ATOM 605 C CA . GLN A 1 73 ? 3.640 -14.765 7.250 1.00 92.38 73 GLN A CA 1
ATOM 606 C C . GLN A 1 73 ? 2.625 -14.117 6.293 1.00 92.38 73 GLN A C 1
ATOM 608 O O . GLN A 1 73 ? 1.437 -14.414 6.378 1.00 92.38 73 GLN A O 1
ATOM 613 N N . ASN A 1 74 ? 3.093 -13.318 5.330 1.00 93.38 74 ASN A N 1
ATOM 614 C CA . ASN A 1 74 ? 2.252 -12.569 4.392 1.00 93.38 74 ASN A CA 1
ATOM 615 C C . ASN A 1 74 ? 2.066 -13.294 3.050 1.00 93.38 74 ASN A C 1
ATOM 617 O O . ASN A 1 74 ? 1.491 -12.742 2.114 1.00 93.38 74 ASN A O 1
ATOM 621 N N . LYS A 1 75 ? 2.486 -14.562 2.948 1.00 90.94 75 LYS A N 1
ATOM 622 C CA . LYS A 1 75 ? 2.468 -15.338 1.697 1.00 90.94 75 LYS A CA 1
ATOM 623 C C . LYS A 1 75 ? 1.081 -15.464 1.056 1.00 90.94 75 LYS A C 1
ATOM 625 O O . LYS A 1 75 ? 0.988 -15.588 -0.161 1.00 90.94 75 LYS A O 1
ATOM 630 N N . VAL A 1 76 ? 0.009 -15.386 1.851 1.00 91.25 76 VAL A N 1
ATOM 631 C CA . VAL A 1 76 ? -1.381 -15.357 1.355 1.00 91.25 76 VAL A CA 1
ATOM 632 C C . VAL A 1 76 ? -1.614 -14.172 0.408 1.00 91.25 76 VAL A C 1
ATOM 634 O O . VAL A 1 76 ? -2.320 -14.311 -0.584 1.00 91.25 76 VAL A O 1
ATOM 637 N N . MET A 1 77 ? -0.972 -13.031 0.667 1.00 93.31 77 MET A N 1
ATOM 638 C CA . MET A 1 77 ? -1.067 -11.829 -0.167 1.00 93.31 77 MET A CA 1
ATOM 639 C C . MET A 1 77 ? -0.252 -11.949 -1.465 1.00 93.31 77 MET A C 1
ATOM 641 O O . MET A 1 77 ? -0.514 -11.229 -2.422 1.00 93.31 77 MET A O 1
ATOM 645 N N . HIS A 1 78 ? 0.705 -12.879 -1.540 1.00 91.44 78 HIS A N 1
ATOM 646 C CA . HIS A 1 78 ? 1.544 -13.104 -2.721 1.00 91.44 78 HIS A CA 1
ATOM 647 C C . HIS A 1 78 ? 1.000 -14.216 -3.641 1.00 91.44 78 HIS A C 1
ATOM 649 O O . HIS A 1 78 ? 1.758 -14.879 -4.355 1.00 91.44 78 HIS A O 1
ATOM 655 N N . TRP A 1 79 ? -0.310 -14.476 -3.604 1.00 91.62 79 TRP A N 1
ATOM 656 C CA . TRP A 1 79 ? -0.921 -15.573 -4.352 1.00 91.62 79 TRP A CA 1
ATOM 657 C C . TRP A 1 79 ? -0.646 -15.467 -5.869 1.00 91.62 79 TRP A C 1
ATOM 659 O O . TRP A 1 79 ? -0.964 -14.435 -6.457 1.00 91.62 79 TRP A O 1
ATOM 669 N N . PRO A 1 80 ? -0.125 -16.516 -6.546 1.00 89.69 80 PRO A N 1
ATOM 670 C CA . PRO A 1 80 ? 0.347 -16.401 -7.932 1.00 89.69 80 PRO A CA 1
ATOM 671 C C . PRO A 1 80 ? -0.713 -15.966 -8.948 1.00 89.69 80 PRO A C 1
ATOM 673 O O . PRO A 1 80 ? -0.393 -15.298 -9.922 1.00 89.69 80 PRO A O 1
ATOM 676 N N . ARG A 1 81 ? -1.980 -16.351 -8.742 1.00 91.38 81 ARG A N 1
ATOM 677 C CA . ARG A 1 81 ? -3.071 -16.007 -9.670 1.00 91.38 81 ARG A CA 1
ATOM 678 C C . ARG A 1 81 ? -3.558 -14.571 -9.495 1.00 91.38 81 ARG A C 1
ATOM 680 O O . ARG A 1 81 ? -4.062 -13.991 -10.446 1.00 91.38 81 ARG A O 1
ATOM 687 N N . ASN A 1 82 ? -3.488 -14.046 -8.278 1.00 91.44 82 ASN A N 1
ATOM 688 C CA . ASN A 1 82 ? -3.974 -12.709 -7.973 1.00 91.44 82 ASN A CA 1
ATOM 689 C C . ASN A 1 82 ? -3.143 -12.119 -6.830 1.00 91.44 82 ASN A C 1
ATOM 691 O O . ASN A 1 82 ? -3.555 -12.197 -5.667 1.00 91.44 82 ASN A O 1
ATOM 695 N N . PRO A 1 83 ? -1.933 -11.627 -7.135 1.00 93.44 83 PRO A N 1
ATOM 696 C CA . PRO A 1 83 ? -1.064 -11.094 -6.111 1.00 93.44 83 PRO A CA 1
ATOM 697 C C . PRO A 1 83 ? -1.550 -9.706 -5.693 1.00 93.44 83 PRO A C 1
ATOM 699 O O . PRO A 1 83 ? -1.869 -8.854 -6.521 1.00 93.44 83 PRO A O 1
ATOM 702 N N . PHE A 1 84 ? -1.569 -9.462 -4.387 1.00 92.69 84 PHE A N 1
ATOM 703 C CA . PHE A 1 84 ? -2.128 -8.251 -3.795 1.00 92.69 84 PHE A CA 1
ATOM 704 C C . PHE A 1 84 ? -1.475 -6.960 -4.313 1.00 92.69 84 PHE A C 1
ATOM 706 O O . PHE A 1 84 ? -2.172 -5.978 -4.556 1.00 92.69 84 PHE A O 1
ATOM 713 N N . TYR A 1 85 ? -0.157 -6.972 -4.549 1.00 90.81 85 TYR A N 1
ATOM 714 C CA . TYR A 1 85 ? 0.558 -5.800 -5.069 1.00 90.81 85 TYR A CA 1
ATOM 715 C C . TYR A 1 85 ? 0.040 -5.367 -6.447 1.00 90.81 85 TY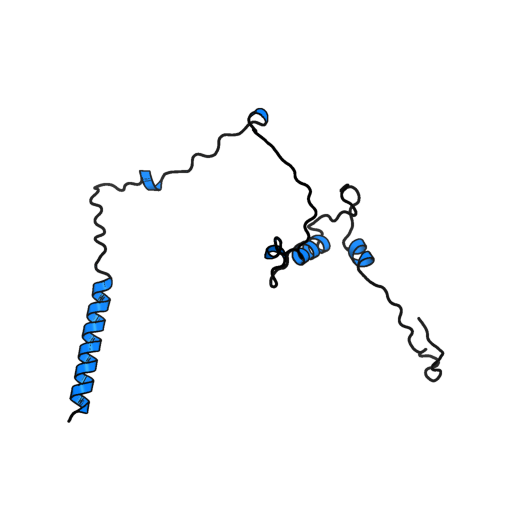R A C 1
ATOM 717 O O . TYR A 1 85 ? -0.021 -4.175 -6.726 1.00 90.81 85 TYR A O 1
ATOM 725 N N . LEU A 1 86 ? -0.366 -6.320 -7.293 1.00 92.62 86 LEU A N 1
ATOM 726 C CA . LEU A 1 86 ? -0.841 -6.050 -8.648 1.00 92.62 86 LEU A CA 1
ATOM 727 C C . LEU A 1 86 ? -2.260 -5.471 -8.627 1.00 92.62 86 LEU A C 1
ATOM 729 O O . LEU A 1 86 ? -2.583 -4.603 -9.430 1.00 92.62 86 LEU A O 1
ATOM 733 N N . ILE A 1 87 ? -3.083 -5.895 -7.664 1.00 93.75 87 ILE A N 1
ATOM 734 C CA . ILE A 1 87 ? -4.405 -5.303 -7.418 1.00 93.75 87 ILE A CA 1
ATOM 735 C C . ILE A 1 87 ? -4.254 -3.831 -7.025 1.00 93.75 87 ILE A C 1
ATOM 737 O O . ILE A 1 87 ? -4.901 -2.973 -7.622 1.00 93.75 87 ILE A O 1
ATOM 741 N N . ILE A 1 88 ? -3.380 -3.537 -6.054 1.00 93.06 88 ILE A N 1
ATOM 742 C CA . ILE A 1 88 ? -3.109 -2.161 -5.615 1.00 93.06 88 ILE A CA 1
ATOM 743 C C . ILE A 1 88 ? -2.546 -1.333 -6.766 1.00 93.06 88 ILE A C 1
ATOM 745 O O . ILE A 1 88 ? -3.018 -0.225 -6.996 1.00 93.06 88 ILE A O 1
ATOM 749 N N . TRP A 1 89 ? -1.571 -1.875 -7.498 1.00 92.00 89 TRP A N 1
ATOM 750 C CA . TRP A 1 89 ? -0.967 -1.214 -8.651 1.00 92.00 89 TRP A CA 1
ATOM 751 C C . TRP A 1 89 ? -2.017 -0.807 -9.687 1.00 92.00 89 TRP A C 1
ATOM 753 O O . TRP A 1 89 ? -2.098 0.359 -10.058 1.00 92.00 89 TRP A O 1
ATOM 763 N N . ASN A 1 90 ? -2.867 -1.747 -10.104 1.00 94.50 90 ASN A N 1
ATOM 764 C CA . ASN A 1 90 ? -3.910 -1.475 -11.088 1.00 94.50 90 ASN A CA 1
ATOM 765 C C . ASN A 1 90 ? -4.943 -0.473 -10.561 1.00 94.50 90 ASN A C 1
ATOM 767 O O . ASN A 1 90 ? -5.346 0.419 -11.296 1.00 94.50 90 ASN A O 1
ATOM 771 N N . SER A 1 91 ? -5.360 -0.591 -9.298 1.00 94.56 91 SER A N 1
ATOM 772 C CA . SER A 1 91 ? -6.316 0.342 -8.686 1.00 94.56 91 SER A CA 1
ATOM 773 C C . SER A 1 91 ? -5.743 1.764 -8.580 1.00 94.56 91 SER A C 1
ATOM 775 O O . SER A 1 91 ? -6.444 2.733 -8.874 1.00 94.56 91 SER A O 1
ATOM 777 N N . ALA A 1 92 ? -4.452 1.898 -8.255 1.00 93.56 92 ALA A N 1
ATOM 778 C CA . ALA A 1 92 ? -3.748 3.179 -8.253 1.00 93.56 92 ALA A CA 1
ATOM 779 C C . ALA A 1 92 ? -3.609 3.760 -9.670 1.00 93.56 92 ALA A C 1
ATOM 781 O O . ALA A 1 92 ? -3.897 4.935 -9.878 1.00 93.56 92 ALA A O 1
ATOM 782 N N . MET A 1 93 ? -3.240 2.938 -10.659 1.00 92.62 93 MET A N 1
ATOM 783 C CA . MET A 1 93 ? -3.099 3.377 -12.053 1.00 92.62 93 MET A CA 1
ATOM 784 C C . MET A 1 93 ? -4.446 3.769 -12.681 1.00 92.62 93 MET A C 1
ATOM 786 O O . MET A 1 93 ? -4.513 4.705 -13.472 1.00 92.62 93 MET A O 1
ATOM 790 N N . ASN A 1 94 ? -5.530 3.095 -12.287 1.00 93.88 94 ASN A N 1
ATOM 791 C CA . ASN A 1 94 ? -6.897 3.419 -12.699 1.00 93.88 94 ASN A CA 1
ATOM 792 C C . ASN A 1 94 ? -7.473 4.654 -11.977 1.00 93.88 94 ASN A C 1
ATOM 794 O O . ASN A 1 94 ? -8.564 5.100 -12.328 1.00 93.88 94 ASN A O 1
ATOM 798 N N . GLY A 1 95 ? -6.786 5.188 -10.960 1.00 88.81 95 GLY A N 1
ATOM 799 C CA . GLY A 1 95 ? -7.239 6.339 -10.172 1.00 88.81 95 GLY A CA 1
ATOM 800 C C . GLY A 1 95 ? -8.334 6.032 -9.142 1.00 88.81 95 GLY A C 1
ATOM 801 O O . GLY A 1 95 ? -8.914 6.958 -8.581 1.00 88.81 95 GLY A O 1
ATOM 802 N N . GLU A 1 96 ? -8.624 4.756 -8.873 1.00 91.75 96 GLU A N 1
ATOM 803 C CA . GLU A 1 96 ? -9.565 4.340 -7.821 1.00 91.75 96 GLU A CA 1
ATOM 804 C C . GLU A 1 96 ? -8.934 4.477 -6.426 1.00 91.75 96 GLU A C 1
ATOM 806 O O . GLU A 1 96 ? -9.613 4.824 -5.457 1.00 91.75 96 GLU A O 1
ATOM 811 N N . LEU A 1 97 ? -7.621 4.246 -6.330 1.00 92.00 97 LEU A N 1
ATOM 812 C CA . LEU A 1 97 ? -6.849 4.395 -5.102 1.00 92.00 97 LEU A CA 1
ATOM 813 C C . LEU A 1 97 ? -5.958 5.640 -5.161 1.00 92.00 97 LEU A C 1
ATOM 815 O O . LEU A 1 97 ? -5.164 5.803 -6.086 1.00 92.00 97 LEU A O 1
ATOM 819 N N . THR A 1 98 ? -6.023 6.485 -4.130 1.00 91.88 98 THR A N 1
ATOM 820 C CA . THR A 1 98 ? -5.113 7.627 -3.985 1.00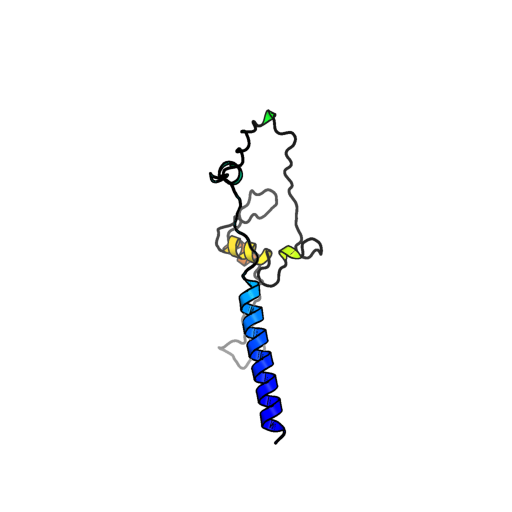 91.88 98 THR A CA 1
ATOM 821 C C . THR A 1 98 ? -3.735 7.161 -3.520 1.00 91.88 98 THR A C 1
ATOM 823 O O . THR A 1 98 ? -3.564 6.643 -2.415 1.00 91.88 98 THR A O 1
ATOM 826 N N . ALA A 1 99 ? -2.728 7.353 -4.370 1.00 92.25 99 ALA A N 1
ATOM 827 C CA . ALA A 1 99 ? -1.339 7.114 -4.014 1.00 92.25 99 ALA A CA 1
ATOM 828 C C . ALA A 1 99 ? -0.749 8.347 -3.320 1.00 92.25 99 ALA A C 1
ATOM 830 O O . ALA A 1 99 ? -0.977 9.481 -3.743 1.00 92.25 99 ALA A O 1
ATOM 831 N N . TYR A 1 100 ? 0.043 8.120 -2.274 1.00 92.06 100 TYR A N 1
ATOM 832 C CA . TYR A 1 100 ? 0.728 9.177 -1.536 1.00 92.06 100 TYR A CA 1
ATOM 833 C C . TYR A 1 100 ? 2.240 9.016 -1.640 1.00 92.06 100 TYR A C 1
ATOM 835 O O . TYR A 1 100 ? 2.757 7.901 -1.698 1.00 92.06 100 TYR A O 1
ATOM 843 N N . ALA A 1 101 ? 2.959 10.136 -1.636 1.00 89.00 101 ALA A N 1
ATOM 844 C CA . ALA A 1 101 ? 4.418 10.130 -1.689 1.00 89.00 101 ALA A CA 1
ATOM 845 C C . ALA A 1 101 ? 5.064 9.666 -0.371 1.00 89.00 101 ALA A C 1
ATOM 847 O O . ALA A 1 101 ? 6.174 9.140 -0.383 1.00 89.00 101 ALA A O 1
ATOM 848 N N . ASN A 1 102 ? 4.396 9.893 0.764 1.00 87.94 102 ASN A N 1
ATOM 849 C CA . ASN A 1 102 ? 4.929 9.645 2.101 1.00 87.94 102 ASN A CA 1
ATOM 850 C C . ASN A 1 102 ? 3.833 9.224 3.102 1.00 87.94 102 ASN A C 1
ATOM 852 O O . ASN A 1 102 ? 2.638 9.368 2.847 1.00 87.94 102 ASN A O 1
ATOM 856 N N . ASP A 1 103 ? 4.259 8.747 4.277 1.00 84.50 103 ASP A N 1
ATOM 857 C CA . ASP A 1 103 ? 3.377 8.346 5.393 1.00 84.50 103 ASP A CA 1
ATOM 858 C C . ASP A 1 103 ? 2.628 9.534 6.032 1.00 84.50 103 ASP A C 1
ATOM 860 O O . ASP A 1 103 ? 1.718 9.361 6.836 1.00 84.50 103 ASP A O 1
ATOM 864 N N . SER A 1 104 ? 2.973 10.770 5.658 1.00 86.75 104 SER A N 1
ATOM 865 C CA . SER A 1 104 ? 2.216 11.956 6.067 1.00 86.75 104 SER A CA 1
ATOM 866 C C . SER A 1 104 ? 0.876 12.079 5.340 1.00 86.75 104 SER A C 1
ATOM 868 O O . SER A 1 104 ? 0.030 12.847 5.790 1.00 86.75 104 SER A O 1
ATOM 870 N N . LEU A 1 105 ? 0.663 11.328 4.249 1.00 86.12 105 LEU A N 1
ATOM 871 C CA . LEU A 1 105 ? -0.591 11.291 3.484 1.00 86.12 105 LEU A CA 1
ATOM 872 C C . LEU A 1 105 ? -1.042 12.672 2.967 1.00 86.12 105 LEU A C 1
ATOM 874 O O . LEU A 1 105 ? -2.227 12.904 2.735 1.00 86.12 105 LEU A O 1
ATOM 878 N N . THR A 1 106 ? -0.101 13.604 2.798 1.00 89.81 106 THR A N 1
ATOM 879 C CA . THR A 1 106 ? -0.375 14.977 2.349 1.00 89.81 106 THR A CA 1
ATOM 880 C C . THR A 1 106 ? -0.156 15.145 0.852 1.00 89.81 106 THR A C 1
ATOM 882 O O . THR A 1 106 ? -0.956 15.788 0.178 1.00 89.81 106 THR A O 1
ATOM 885 N N . SER A 1 107 ? 0.920 14.563 0.322 1.00 91.38 107 SER A N 1
ATOM 886 C CA . SER A 1 107 ? 1.305 14.705 -1.082 1.00 91.38 107 SER A CA 1
ATOM 887 C C . SER A 1 107 ? 0.740 13.558 -1.911 1.00 91.38 107 SER A C 1
ATOM 889 O O . SER A 1 107 ? 1.176 12.415 -1.757 1.00 91.38 107 SER A O 1
ATOM 891 N N . ILE A 1 108 ? -0.222 13.868 -2.779 1.00 92.69 108 ILE A N 1
ATOM 892 C CA . ILE A 1 108 ? -0.864 12.911 -3.691 1.00 92.69 108 ILE A CA 1
ATOM 893 C C . ILE A 1 108 ? 0.006 12.736 -4.941 1.00 92.69 108 ILE A C 1
ATOM 895 O O . ILE A 1 108 ? 0.562 13.712 -5.442 1.00 92.69 108 ILE A O 1
ATOM 899 N N . LYS A 1 109 ? 0.111 11.501 -5.440 1.00 92.00 109 LYS A N 1
ATOM 900 C CA . LYS A 1 109 ? 0.775 11.160 -6.705 1.00 92.00 109 LYS A CA 1
ATOM 901 C C . LYS A 1 109 ? -0.247 10.784 -7.765 1.00 92.00 109 LYS A C 1
ATOM 903 O O . LYS A 1 109 ? -1.170 10.015 -7.484 1.00 92.00 109 LYS A O 1
ATOM 908 N N . THR A 1 110 ? -0.067 11.304 -8.975 1.00 92.56 110 THR A N 1
ATOM 909 C CA . THR A 1 110 ? -0.881 10.901 -10.125 1.00 92.56 110 THR A CA 1
ATOM 910 C C . THR A 1 110 ? -0.331 9.616 -10.760 1.00 92.56 110 THR A C 1
ATOM 912 O O . THR A 1 110 ? 0.842 9.286 -10.563 1.00 92.56 110 THR A O 1
ATOM 915 N N . PRO A 1 111 ? -1.143 8.875 -11.537 1.00 91.62 111 PRO A N 1
ATOM 916 C CA . PRO A 1 111 ? -0.668 7.714 -12.296 1.00 91.62 111 PRO A CA 1
ATOM 917 C C . PRO A 1 111 ? 0.526 8.028 -13.214 1.00 91.62 111 PRO A C 1
ATOM 919 O O . PRO A 1 111 ? 1.428 7.206 -13.369 1.00 91.62 111 PRO A O 1
ATOM 922 N N . GLU A 1 112 ? 0.566 9.236 -13.779 1.00 91.25 112 GLU A N 1
ATOM 923 C CA . GLU A 1 112 ? 1.658 9.707 -14.637 1.00 91.25 112 GLU A CA 1
ATOM 924 C C . GLU A 1 112 ? 2.957 9.881 -13.841 1.00 91.25 112 GLU A C 1
ATOM 926 O O . GLU A 1 112 ? 3.996 9.351 -14.241 1.00 91.25 112 GLU A O 1
ATOM 931 N N . ASP A 1 113 ? 2.887 10.520 -12.669 1.00 91.12 113 ASP A N 1
ATOM 932 C CA . ASP A 1 113 ? 4.041 10.681 -11.775 1.00 91.12 113 ASP A CA 1
ATOM 933 C C . ASP A 1 113 ? 4.612 9.322 -11.351 1.00 91.12 113 ASP A C 1
ATOM 935 O O . ASP A 1 113 ? 5.826 9.119 -11.353 1.00 91.12 113 ASP A O 1
ATOM 939 N N . ILE A 1 114 ? 3.730 8.367 -11.032 1.00 90.44 114 ILE A N 1
ATOM 940 C CA . ILE A 1 114 ? 4.114 6.999 -10.661 1.00 90.44 114 ILE A CA 1
ATOM 941 C C . ILE A 1 114 ? 4.849 6.317 -11.818 1.00 90.44 114 ILE A C 1
ATOM 943 O O . ILE A 1 114 ? 5.881 5.680 -11.604 1.00 90.44 114 ILE A O 1
ATOM 947 N N . SER A 1 115 ? 4.334 6.452 -13.044 1.00 90.00 115 SER A N 1
ATOM 948 C CA . SER A 1 115 ? 4.950 5.842 -14.224 1.00 90.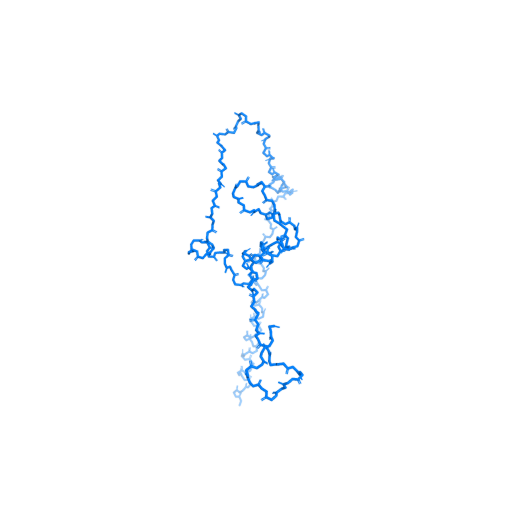00 115 SER A CA 1
ATOM 949 C C . SER A 1 115 ? 6.351 6.395 -14.486 1.00 90.00 115 SER A C 1
ATOM 951 O O . SER A 1 115 ? 7.267 5.612 -14.730 1.00 90.00 115 SER A O 1
ATOM 953 N N . LYS A 1 116 ? 6.531 7.710 -14.326 1.00 91.19 116 LYS A N 1
ATOM 954 C CA . LYS A 1 116 ? 7.805 8.406 -14.517 1.00 91.19 116 LYS A CA 1
ATOM 955 C C . LYS A 1 116 ? 8.859 7.998 -13.491 1.00 91.19 116 LYS A C 1
ATOM 957 O O . LYS A 1 116 ? 10.027 7.850 -13.830 1.00 91.19 116 LYS A O 1
ATOM 962 N N . GLU A 1 117 ? 8.463 7.822 -12.233 1.00 88.25 117 GLU A N 1
ATOM 963 C CA . GLU A 1 117 ? 9.385 7.397 -11.173 1.00 88.25 117 GLU A CA 1
ATOM 964 C C . GLU A 1 117 ? 9.835 5.938 -11.314 1.00 88.25 117 GLU A C 1
ATOM 966 O O . GLU A 1 117 ? 10.912 5.576 -10.841 1.00 88.25 117 GLU A O 1
ATOM 971 N N . ILE A 1 118 ? 9.002 5.092 -11.924 1.00 88.00 118 ILE A N 1
ATOM 972 C CA . ILE A 1 118 ? 9.269 3.656 -12.064 1.00 88.00 118 ILE A CA 1
ATOM 973 C C . ILE A 1 118 ? 9.957 3.335 -13.388 1.00 88.00 118 ILE A C 1
ATOM 975 O O . ILE A 1 118 ? 10.718 2.366 -13.464 1.00 88.00 118 ILE A O 1
ATOM 979 N N . SER A 1 119 ? 9.707 4.124 -14.432 1.00 88.69 119 SER A N 1
ATOM 980 C CA . SER A 1 119 ? 10.363 3.955 -15.721 1.00 88.69 119 SER A CA 1
ATOM 981 C C . SER A 1 119 ? 11.853 4.264 -15.624 1.00 88.69 119 SER A C 1
ATOM 983 O O . SER A 1 119 ? 12.258 5.296 -15.095 1.00 88.69 119 SER A O 1
ATOM 985 N N . ILE A 1 120 ? 12.667 3.383 -16.200 1.00 85.88 120 ILE A N 1
ATOM 986 C CA . ILE A 1 120 ? 14.080 3.648 -16.448 1.00 85.88 120 ILE A CA 1
ATOM 987 C C . ILE A 1 120 ? 14.184 4.100 -17.902 1.00 85.88 120 ILE A C 1
ATOM 989 O O . ILE A 1 120 ? 14.039 3.291 -18.818 1.00 85.88 120 ILE A O 1
ATOM 993 N N . GLU A 1 121 ? 14.413 5.391 -18.117 1.00 83.50 121 GLU A N 1
ATOM 994 C CA . GLU A 1 121 ? 14.711 5.920 -19.446 1.00 83.50 121 GLU A CA 1
ATOM 995 C C . GLU A 1 121 ? 16.169 5.594 -19.783 1.00 83.50 121 GLU A C 1
ATOM 997 O O . GLU A 1 121 ? 17.093 5.954 -19.055 1.00 83.50 121 GLU A O 1
ATOM 1002 N N . THR A 1 122 ? 16.382 4.845 -20.864 1.00 81.62 122 THR A N 1
ATOM 1003 C CA . THR A 1 122 ? 17.718 4.542 -21.388 1.00 81.62 122 THR A CA 1
ATOM 1004 C C . THR A 1 122 ? 17.785 5.029 -22.821 1.00 81.62 122 THR A C 1
ATOM 1006 O O . THR A 1 122 ? 17.041 4.554 -23.676 1.00 81.62 122 THR A O 1
ATOM 1009 N N . THR A 1 123 ? 18.683 5.971 -23.077 1.00 86.12 123 THR A N 1
ATOM 1010 C CA . THR A 1 123 ? 19.029 6.395 -24.431 1.00 86.12 123 THR A CA 1
ATOM 1011 C C . THR A 1 123 ? 19.966 5.354 -25.032 1.00 86.12 123 THR A C 1
ATOM 1013 O O . THR A 1 123 ? 20.987 5.013 -24.430 1.00 86.12 123 THR A O 1
ATOM 1016 N N . VAL A 1 124 ? 19.604 4.813 -26.194 1.00 85.31 124 VAL A N 1
ATOM 1017 C CA . VAL A 1 124 ? 20.454 3.890 -26.949 1.00 85.31 124 VAL A CA 1
ATOM 1018 C C . VAL A 1 124 ? 20.936 4.635 -28.173 1.00 85.31 124 VAL A C 1
ATOM 1020 O O . VAL A 1 124 ? 20.128 5.105 -28.959 1.00 85.31 124 VAL A O 1
ATOM 1023 N N . MET A 1 125 ? 22.250 4.707 -28.328 1.00 84.81 125 MET A N 1
ATOM 1024 C CA . MET A 1 125 ? 22.855 5.358 -29.476 1.00 84.81 125 MET A CA 1
ATOM 1025 C C . MET A 1 125 ? 22.620 4.503 -30.732 1.00 84.81 125 MET A C 1
ATOM 1027 O O . MET A 1 125 ? 22.943 3.310 -30.735 1.00 84.81 125 MET A O 1
ATOM 1031 N N . ILE A 1 126 ? 22.061 5.096 -31.784 1.00 82.44 126 ILE A N 1
ATOM 1032 C CA . ILE A 1 126 ? 21.771 4.436 -33.066 1.00 82.44 126 ILE A CA 1
ATOM 1033 C C . ILE A 1 126 ? 22.721 5.001 -34.136 1.00 82.44 126 ILE A C 1
ATOM 1035 O O . ILE A 1 126 ? 23.002 6.200 -34.113 1.00 82.44 126 ILE A O 1
ATOM 1039 N N . PRO A 1 127 ? 23.230 4.178 -35.076 1.00 84.19 127 PRO A N 1
ATOM 1040 C CA . PRO A 1 127 ? 24.013 4.675 -36.205 1.00 84.19 127 PRO A CA 1
ATOM 1041 C C . PRO A 1 127 ? 23.239 5.700 -37.036 1.00 84.19 127 PRO A C 1
ATOM 1043 O O . PRO A 1 127 ? 22.054 5.506 -37.329 1.00 84.19 127 PRO A O 1
ATOM 1046 N N . ASN A 1 128 ? 23.916 6.778 -37.423 1.00 85.06 128 ASN A N 1
ATOM 1047 C CA . ASN A 1 128 ? 23.319 7.864 -38.188 1.00 85.06 128 ASN A CA 1
ATOM 1048 C C . ASN A 1 128 ? 22.800 7.380 -39.567 1.00 85.06 128 ASN A C 1
ATOM 1050 O O . ASN A 1 128 ? 23.584 6.869 -40.369 1.00 85.06 128 ASN A O 1
ATOM 1054 N N . PRO A 1 129 ? 21.506 7.575 -39.904 1.00 86.56 129 PRO A N 1
ATOM 1055 C CA . PRO A 1 129 ? 20.962 7.205 -41.213 1.00 86.56 129 PRO A CA 1
ATOM 1056 C C . PRO A 1 129 ? 21.578 7.974 -42.388 1.00 86.56 129 PRO A C 1
ATOM 1058 O O . PRO A 1 129 ? 21.571 7.469 -43.509 1.00 86.56 129 PRO A O 1
ATOM 1061 N N . GLU A 1 130 ? 22.073 9.194 -42.154 1.00 86.19 130 GLU A N 1
ATOM 1062 C CA . GLU A 1 130 ? 22.705 10.020 -43.193 1.00 86.19 130 GLU A CA 1
ATOM 1063 C C . GLU A 1 130 ? 24.133 9.562 -43.516 1.00 86.19 130 GLU A C 1
ATOM 1065 O O . GLU A 1 130 ? 24.638 9.846 -44.602 1.00 86.19 130 GLU A O 1
ATOM 1070 N N . ASN A 1 131 ? 24.765 8.823 -42.600 1.00 84.38 131 ASN A N 1
ATOM 1071 C CA . ASN A 1 131 ? 26.119 8.305 -42.748 1.00 84.38 131 ASN A CA 1
ATOM 1072 C C . ASN A 1 131 ? 26.228 6.871 -42.189 1.00 84.38 131 ASN A C 1
ATOM 1074 O O . ASN A 1 131 ? 26.847 6.643 -41.150 1.00 84.38 131 ASN A O 1
ATOM 1078 N N . PRO A 1 132 ? 25.617 5.884 -42.868 1.00 79.44 132 PRO A N 1
ATOM 1079 C CA . PRO A 1 132 ? 25.511 4.518 -42.354 1.00 79.44 132 PRO A CA 1
ATOM 1080 C C . PRO A 1 132 ? 26.838 3.740 -42.352 1.00 79.44 132 PRO A C 1
ATOM 1082 O O . PRO A 1 132 ? 26.916 2.682 -41.729 1.00 79.44 132 PRO A O 1
ATOM 1085 N N . ASP A 1 133 ? 27.866 4.236 -43.049 1.00 82.06 133 ASP A N 1
ATOM 1086 C CA . ASP A 1 133 ? 29.160 3.561 -43.202 1.00 82.06 133 ASP A CA 1
ATOM 1087 C C . ASP A 1 133 ? 30.163 3.898 -42.081 1.00 82.06 133 ASP A C 1
ATOM 1089 O O . ASP A 1 133 ? 31.195 3.229 -41.971 1.00 82.06 133 ASP A O 1
ATOM 1093 N N . ASP A 1 134 ? 29.887 4.907 -41.242 1.00 83.44 134 ASP A N 1
ATOM 1094 C CA . ASP A 1 134 ? 30.758 5.291 -40.126 1.00 83.44 134 ASP A CA 1
ATOM 1095 C C . ASP A 1 134 ? 30.302 4.637 -38.804 1.00 83.44 134 ASP A C 1
ATOM 1097 O O . ASP A 1 134 ? 29.298 5.043 -38.216 1.00 83.44 134 ASP A O 1
ATOM 1101 N N . PRO A 1 135 ? 31.043 3.642 -38.279 1.00 78.50 135 PRO A N 1
ATOM 1102 C CA . PRO A 1 135 ? 30.679 2.950 -37.044 1.00 78.50 135 PRO A CA 1
ATOM 1103 C C . PRO A 1 135 ? 30.844 3.807 -35.777 1.00 78.50 135 PRO A C 1
ATOM 1105 O O . PRO A 1 135 ? 30.457 3.352 -34.697 1.00 78.50 135 PRO A O 1
ATOM 1108 N N . TYR A 1 136 ? 31.426 5.007 -35.878 1.00 81.25 136 TYR A N 1
ATOM 1109 C CA . TYR A 1 136 ? 31.590 5.941 -34.762 1.00 81.25 136 TYR A CA 1
ATOM 1110 C C . TYR A 1 136 ? 30.599 7.115 -34.799 1.00 81.25 136 TYR A C 1
ATOM 1112 O O . TYR A 1 136 ? 30.523 7.858 -33.817 1.00 81.25 136 TYR A O 1
ATOM 1120 N N . ASP A 1 137 ? 29.821 7.270 -35.874 1.00 83.81 137 ASP A N 1
ATOM 1121 C CA . ASP A 1 137 ? 28.790 8.305 -36.002 1.00 83.81 137 ASP A CA 1
ATOM 1122 C C . ASP A 1 137 ? 27.460 7.809 -35.415 1.00 83.81 137 ASP A C 1
ATOM 1124 O O . ASP A 1 137 ? 26.577 7.284 -36.102 1.00 83.81 137 ASP A O 1
ATOM 1128 N N . LEU A 1 138 ? 27.357 7.906 -34.088 1.00 84.06 138 LEU A N 1
ATOM 1129 C CA . LEU A 1 138 ? 26.178 7.492 -33.342 1.00 84.06 138 LEU A CA 1
ATOM 1130 C C . LEU A 1 138 ? 25.393 8.713 -32.862 1.00 84.06 138 LEU A C 1
ATOM 1132 O O . LEU A 1 138 ? 25.944 9.606 -32.214 1.00 84.06 138 LEU A O 1
ATOM 1136 N N . ILE A 1 139 ? 24.087 8.702 -33.106 1.00 80.44 139 ILE A N 1
ATOM 1137 C CA . ILE A 1 139 ? 23.148 9.707 -32.607 1.00 80.44 139 ILE A CA 1
ATOM 1138 C C . ILE A 1 139 ? 22.346 9.144 -31.421 1.00 80.44 139 ILE A C 1
ATOM 1140 O O . ILE A 1 139 ? 22.075 7.940 -31.398 1.00 80.44 139 ILE A O 1
ATOM 1144 N N . PRO A 1 140 ? 22.033 9.973 -30.408 1.00 75.81 140 PRO A N 1
ATOM 1145 C CA . PRO A 1 140 ? 21.228 9.567 -29.257 1.00 75.81 140 PRO A CA 1
ATOM 1146 C C . PRO A 1 140 ? 19.771 9.254 -29.615 1.00 75.81 140 PRO A C 1
ATOM 1148 O O . PRO A 1 140 ? 19.257 9.826 -30.603 1.00 75.81 140 PRO A O 1
#

pLDDT: mean 81.56, std 12.15, range [52.06, 94.56]

Sequence (140 aa):
MKRNRDMKKTLVIFMTLLIAATAANAQVSKFEDFTYPHTAVKERKAVPYRYIREANVKWSKRIHRVIDVREKQNKVMHWPRNPFYLIIWNSAMNGELTAYANDSLTSIKTPEDISKEISIETTVMIPNPENPDDPYDLIP

Foldseek 3Di:
DVVVVVVVVVVVVVVVVVVVVVCVPVPDPPDPPDPDDPCVVVPPDDDDDDDDDPVNDPDDDDDDDDDDCPDPVNVVCCDPVHHVVVVVLVCQLVVVDWDAPDPVRPHTDHNVNVCVVPDDDDDDWDADPVCNPDPPRTDD

Radius of gyration: 36.96 Å; chains: 1; bounding box: 81×90×69 Å